Protein AF-G5N8W6-F1 (afdb_monomer)

Radius of gyration: 25.88 Å; Cα contacts (8 Å, |Δi|>4): 74; chains: 1; bounding box: 56×22×75 Å

Secondary structure (DSSP, 8-state):
-HHHHHHHHHHHHHHHHHHHHHHHHHHHIIIII-HHHHHHHHTHHHHHHHHHHHHHHHHHHHHHHHHHHHHHHHHHHHHHHHTHHHHHHTT-HHHHHHHHHHHHHHHHHHHHHHHHHHTTHHHHHHHHHHHHHHHHHHHHHHHHHTTSS--

Sequence (151 aa):
MDRVVFAAGEGVLTLVDSLVMGCAVLIVMSTQISWQLTLLALLPMPVMALMIKRYGDRLHDYFKLAQAAFSSLNDRTQESLTSIRMIKAFGLEDRQSSLFAADAEDTGKKNMRVARIDARFDPTIYIAIGMANLLAISGGSWMVVNGSLTL

Organism: NCBI:txid913075

pLDDT: mean 88.95, std 8.24, range [58.03, 96.94]

Structure (mmCIF, N/CA/C/O backbone):
data_AF-G5N8W6-F1
#
_entry.id   AF-G5N8W6-F1
#
loop_
_atom_site.group_PDB
_atom_site.id
_atom_site.type_symbol
_atom_site.label_atom_id
_atom_site.label_alt_id
_atom_site.label_comp_id
_atom_site.label_asym_id
_atom_site.label_entity_id
_atom_site.label_seq_id
_atom_site.pdbx_PDB_ins_code
_atom_site.Cartn_x
_atom_site.Cartn_y
_atom_site.Cartn_z
_atom_site.occupancy
_atom_site.B_iso_or_equiv
_atom_site.auth_seq_id
_atom_site.auth_comp_id
_atom_site.auth_asym_id
_atom_site.auth_atom_id
_atom_site.pdbx_PDB_model_num
ATOM 1 N N . MET A 1 1 ? 10.848 10.469 19.931 1.00 59.59 1 MET A N 1
ATOM 2 C CA . MET A 1 1 ? 11.803 11.178 19.057 1.00 59.59 1 MET A CA 1
ATOM 3 C C . MET A 1 1 ? 12.464 10.199 18.095 1.00 59.59 1 MET A C 1
ATOM 5 O O . MET A 1 1 ? 12.354 10.404 16.895 1.00 59.59 1 MET A O 1
ATOM 9 N N . ASP A 1 2 ? 12.973 9.065 18.577 1.00 71.31 2 ASP A N 1
ATOM 10 C CA . ASP A 1 2 ? 13.721 8.101 17.745 1.00 71.31 2 ASP A CA 1
ATOM 11 C C . ASP A 1 2 ? 12.923 7.469 16.591 1.00 71.31 2 ASP A C 1
ATOM 13 O O . ASP A 1 2 ? 13.440 7.353 15.487 1.00 71.31 2 ASP A O 1
ATOM 17 N N . ARG A 1 3 ? 11.636 7.132 16.780 1.00 72.31 3 ARG A N 1
ATOM 18 C CA . ARG A 1 3 ? 10.819 6.521 15.704 1.00 72.31 3 ARG A CA 1
ATOM 19 C C . ARG A 1 3 ? 10.474 7.482 14.562 1.00 72.31 3 ARG A C 1
ATOM 21 O O . ARG A 1 3 ? 10.307 7.037 13.434 1.00 72.31 3 ARG A O 1
ATOM 28 N N . VAL A 1 4 ? 10.370 8.781 14.852 1.00 76.44 4 VAL A N 1
ATOM 29 C CA . VAL A 1 4 ? 10.079 9.813 13.840 1.00 76.44 4 VAL A CA 1
ATOM 30 C C . VAL A 1 4 ? 11.335 10.108 13.027 1.00 76.44 4 VAL A C 1
ATOM 32 O O . VAL A 1 4 ? 11.262 10.186 11.808 1.00 76.44 4 VAL A O 1
ATOM 35 N N . VAL A 1 5 ? 12.492 10.203 13.692 1.00 80.00 5 VAL A N 1
ATOM 36 C CA . VAL A 1 5 ? 13.789 10.402 13.028 1.00 80.00 5 VAL A CA 1
ATOM 37 C C . VAL A 1 5 ? 14.166 9.183 12.189 1.00 80.00 5 VAL A C 1
ATOM 39 O O . VAL A 1 5 ? 14.611 9.352 11.061 1.00 80.00 5 VAL A O 1
ATOM 42 N N . PHE A 1 6 ? 13.934 7.968 12.694 1.00 81.69 6 PHE A N 1
ATOM 43 C CA . PHE A 1 6 ? 14.189 6.739 11.943 1.00 81.69 6 PHE A CA 1
ATOM 44 C C . PHE A 1 6 ? 13.304 6.642 10.694 1.00 81.69 6 PHE A C 1
ATOM 46 O O . PHE A 1 6 ? 13.828 6.482 9.599 1.00 81.69 6 PHE A O 1
ATOM 53 N N . ALA A 1 7 ? 11.986 6.838 10.829 1.00 81.25 7 ALA A N 1
ATOM 54 C CA . ALA A 1 7 ? 11.065 6.777 9.691 1.00 81.25 7 ALA A CA 1
ATOM 55 C C . ALA A 1 7 ? 11.314 7.892 8.658 1.00 81.25 7 ALA A C 1
ATOM 57 O O . ALA A 1 7 ? 11.275 7.645 7.455 1.00 81.25 7 ALA A O 1
ATOM 58 N N . ALA A 1 8 ? 11.598 9.120 9.107 1.00 85.31 8 ALA A N 1
ATOM 59 C CA . ALA A 1 8 ? 11.936 10.222 8.208 1.00 85.31 8 ALA A CA 1
ATOM 60 C C . ALA A 1 8 ? 13.301 10.012 7.533 1.00 85.31 8 ALA A C 1
ATOM 62 O O . ALA A 1 8 ? 13.443 10.288 6.345 1.00 85.31 8 ALA A O 1
ATOM 63 N N . GLY A 1 9 ? 14.290 9.498 8.269 1.00 87.25 9 GLY A N 1
ATOM 64 C CA . GLY A 1 9 ? 15.616 9.178 7.746 1.00 87.25 9 GLY A CA 1
ATOM 65 C C . GLY A 1 9 ? 15.568 8.076 6.693 1.00 87.25 9 GLY A C 1
ATOM 66 O O . GLY A 1 9 ? 16.100 8.256 5.603 1.00 87.25 9 GLY A O 1
ATOM 67 N N . GLU A 1 10 ? 14.865 6.978 6.974 1.00 87.00 10 GLU A N 1
ATOM 68 C CA . GLU A 1 10 ? 14.648 5.878 6.029 1.00 87.00 10 GLU A CA 1
ATOM 69 C C . GLU A 1 10 ? 13.883 6.350 4.782 1.00 87.00 10 GLU A C 1
ATOM 71 O O . GLU A 1 10 ? 14.270 6.041 3.656 1.00 87.00 10 GLU A O 1
ATOM 76 N N . GLY A 1 11 ? 12.856 7.188 4.952 1.00 86.56 11 GLY A N 1
ATOM 77 C CA . GLY A 1 11 ? 12.123 7.784 3.833 1.00 86.56 11 GLY A CA 1
ATOM 78 C C . GLY A 1 11 ? 12.999 8.664 2.935 1.00 86.56 11 GLY A C 1
ATOM 79 O O . GLY A 1 11 ? 12.935 8.568 1.713 1.00 86.56 11 GLY A O 1
ATOM 80 N N . VAL A 1 12 ? 13.856 9.508 3.514 1.00 91.06 12 VAL A N 1
ATOM 81 C CA . VAL A 1 12 ? 14.776 10.347 2.729 1.00 91.06 12 VAL A CA 1
ATOM 82 C C . VAL A 1 12 ? 15.836 9.496 2.033 1.00 91.06 12 VAL A C 1
ATOM 84 O O . VAL A 1 12 ? 16.089 9.709 0.850 1.00 91.06 12 VAL A O 1
ATOM 87 N N . LEU A 1 13 ? 16.425 8.522 2.730 1.00 90.00 13 LEU A N 1
ATOM 88 C CA . LEU A 1 13 ? 17.432 7.626 2.157 1.00 90.00 13 LEU A CA 1
ATOM 89 C C . LEU A 1 13 ? 16.867 6.830 0.984 1.00 90.00 13 LEU A C 1
ATOM 91 O O . LEU A 1 13 ? 17.456 6.836 -0.087 1.00 90.00 13 LEU A O 1
ATOM 95 N N . THR A 1 14 ? 15.689 6.227 1.143 1.00 90.12 14 THR A N 1
ATOM 96 C CA . THR A 1 14 ? 15.041 5.465 0.065 1.00 90.12 14 THR A CA 1
ATOM 97 C C . THR A 1 14 ? 14.716 6.333 -1.148 1.00 90.12 14 THR A C 1
ATOM 99 O O . THR A 1 14 ? 14.906 5.887 -2.280 1.00 90.12 14 THR A O 1
ATOM 102 N N . LEU A 1 15 ? 14.274 7.579 -0.947 1.00 89.69 15 LEU A N 1
ATOM 103 C CA . LEU A 1 15 ? 14.048 8.527 -2.041 1.00 89.69 15 LEU A CA 1
ATOM 104 C C . LEU A 1 15 ? 15.347 8.894 -2.761 1.00 89.69 15 LEU A C 1
ATOM 106 O O . LEU A 1 15 ? 15.383 8.891 -3.992 1.00 89.69 15 LEU A O 1
ATOM 110 N N . VAL A 1 16 ? 16.400 9.204 -2.003 1.00 93.31 16 VAL A N 1
ATOM 111 C CA . VAL A 1 16 ? 17.713 9.545 -2.559 1.00 93.31 16 VAL A CA 1
ATOM 112 C C . VAL A 1 16 ? 18.288 8.354 -3.318 1.00 93.31 16 VAL A C 1
ATOM 114 O O . VAL A 1 16 ? 18.641 8.516 -4.483 1.00 93.31 16 VAL A O 1
ATOM 117 N N . ASP A 1 17 ? 18.310 7.164 -2.723 1.00 91.75 17 ASP A N 1
ATOM 118 C CA . ASP A 1 17 ? 18.811 5.942 -3.356 1.00 91.75 17 ASP A CA 1
ATOM 119 C C . ASP A 1 17 ? 18.035 5.621 -4.632 1.00 91.75 17 ASP A C 1
ATOM 121 O O . ASP A 1 17 ? 18.636 5.383 -5.678 1.00 91.75 17 ASP A O 1
ATOM 125 N N . SER A 1 18 ? 16.702 5.691 -4.588 1.00 88.25 18 SER A N 1
ATOM 126 C CA . SER A 1 18 ? 15.860 5.435 -5.761 1.00 88.25 18 SER A CA 1
ATOM 127 C C . SER A 1 18 ? 16.144 6.422 -6.893 1.00 88.25 18 SER A C 1
ATOM 129 O O . SER A 1 18 ? 16.203 6.027 -8.059 1.00 88.25 18 SER A O 1
ATOM 131 N N . LEU A 1 19 ? 16.342 7.703 -6.569 1.00 91.62 19 LEU A N 1
ATOM 132 C CA . LEU A 1 19 ? 16.623 8.737 -7.561 1.00 91.62 19 LEU A CA 1
ATOM 133 C C . LEU A 1 19 ? 18.036 8.594 -8.134 1.00 91.62 19 LEU A C 1
ATOM 135 O O . LEU A 1 19 ? 18.213 8.628 -9.349 1.00 91.62 19 LEU A O 1
ATOM 139 N N . VAL A 1 20 ? 19.039 8.416 -7.273 1.00 93.12 20 VAL A N 1
ATOM 140 C CA . VAL A 1 20 ? 20.446 8.286 -7.670 1.00 93.12 20 VAL A CA 1
ATOM 141 C C . VAL A 1 20 ? 20.644 7.019 -8.492 1.00 93.12 20 VAL A C 1
ATOM 143 O O . VAL A 1 20 ? 21.171 7.091 -9.602 1.00 93.12 20 VAL A O 1
ATOM 146 N N . MET A 1 21 ? 20.179 5.871 -7.995 1.00 88.19 21 MET A N 1
ATOM 147 C CA . MET A 1 21 ? 20.309 4.590 -8.684 1.00 88.19 21 MET A CA 1
ATOM 148 C C . MET A 1 21 ? 19.488 4.572 -9.977 1.00 88.19 21 MET A C 1
ATOM 150 O O . MET A 1 21 ? 19.999 4.156 -11.015 1.00 88.19 21 MET A O 1
ATOM 154 N N . GLY A 1 22 ? 18.258 5.096 -9.954 1.00 87.06 22 GLY A N 1
ATOM 155 C CA . GLY A 1 22 ? 17.412 5.210 -11.143 1.00 87.06 22 GLY A CA 1
ATOM 156 C C . GLY A 1 22 ? 18.049 6.067 -12.240 1.00 87.06 22 GLY A C 1
ATOM 157 O O . GLY A 1 22 ? 18.158 5.626 -13.385 1.00 87.06 22 GLY A O 1
ATOM 158 N N . CYS A 1 23 ? 18.536 7.262 -11.897 1.00 88.69 23 CYS A N 1
ATOM 159 C CA . CYS A 1 23 ? 19.230 8.140 -12.841 1.00 88.69 23 CYS A CA 1
ATOM 160 C C . CYS A 1 23 ? 20.528 7.512 -13.362 1.00 88.69 23 CYS A C 1
ATOM 162 O O . CYS A 1 23 ? 20.780 7.556 -14.565 1.00 88.69 23 CYS A O 1
ATOM 164 N N . ALA A 1 24 ? 21.336 6.900 -12.491 1.00 88.00 24 ALA A N 1
ATOM 165 C CA . ALA A 1 24 ? 22.578 6.249 -12.894 1.00 88.00 24 ALA A CA 1
ATOM 166 C C . ALA A 1 24 ? 22.324 5.115 -13.899 1.00 88.00 24 ALA A C 1
ATOM 168 O O . ALA A 1 24 ? 22.979 5.063 -14.939 1.00 88.00 24 ALA A O 1
ATOM 169 N N . VAL A 1 25 ? 21.332 4.255 -13.638 1.00 86.12 25 VAL A N 1
ATOM 170 C CA . VAL A 1 25 ? 20.948 3.166 -14.549 1.00 86.12 25 VAL A CA 1
ATOM 171 C C . VAL A 1 25 ? 20.496 3.720 -15.899 1.00 86.12 25 VAL A C 1
ATOM 173 O O . VAL A 1 25 ? 20.973 3.255 -16.931 1.00 86.12 25 VAL A O 1
ATOM 176 N N . LEU A 1 26 ? 19.638 4.744 -15.917 1.00 85.38 26 LEU A N 1
ATOM 177 C CA . LEU A 1 26 ? 19.178 5.358 -17.167 1.00 85.38 26 LEU A CA 1
ATOM 178 C C . LEU A 1 26 ? 20.330 5.963 -17.978 1.00 85.38 26 LEU A C 1
ATOM 180 O O . LEU A 1 26 ? 20.388 5.766 -19.192 1.00 85.38 26 LEU A O 1
ATOM 184 N N . ILE A 1 27 ? 21.265 6.656 -17.321 1.00 85.75 27 ILE A N 1
ATOM 185 C CA . ILE A 1 27 ? 22.436 7.246 -17.981 1.00 85.75 27 ILE A CA 1
ATOM 186 C C . ILE A 1 27 ? 23.323 6.145 -18.567 1.00 85.75 27 ILE A C 1
ATOM 188 O O . ILE A 1 27 ? 23.686 6.215 -19.741 1.00 85.75 27 ILE A O 1
ATOM 192 N N . VAL A 1 28 ? 23.646 5.110 -17.790 1.00 84.69 28 VAL A N 1
ATOM 193 C CA . VAL A 1 28 ? 24.506 4.008 -18.246 1.00 84.69 28 VAL A CA 1
ATOM 194 C C . VAL A 1 28 ? 23.852 3.253 -19.402 1.00 84.69 28 VAL A C 1
ATOM 196 O O . VAL A 1 28 ? 24.494 3.053 -20.430 1.00 84.69 28 VAL A O 1
ATOM 199 N N . MET A 1 29 ? 22.567 2.899 -19.299 1.00 80.00 29 MET A N 1
ATOM 200 C CA . MET A 1 29 ? 21.882 2.172 -20.374 1.00 80.00 29 MET A CA 1
ATOM 201 C C . MET A 1 29 ? 21.763 3.008 -21.653 1.00 80.00 29 MET A C 1
ATOM 203 O O . MET A 1 29 ? 21.995 2.488 -22.745 1.00 80.00 29 MET A O 1
ATOM 207 N N . SER A 1 30 ? 21.461 4.304 -21.529 1.00 79.12 30 SER A N 1
ATOM 208 C CA . SER A 1 30 ? 21.305 5.179 -22.692 1.00 79.12 30 SER A CA 1
ATOM 209 C C . SER A 1 30 ? 22.632 5.529 -23.369 1.00 79.12 30 SER A C 1
ATOM 211 O O . SER A 1 30 ? 22.624 5.795 -24.570 1.00 79.12 30 SER A O 1
ATOM 213 N N . THR A 1 31 ? 23.745 5.578 -22.629 1.00 75.81 31 THR A N 1
ATOM 214 C CA . THR A 1 31 ? 25.059 5.970 -23.174 1.00 75.81 31 THR A CA 1
ATOM 215 C C . THR A 1 31 ? 25.925 4.784 -23.594 1.00 75.81 31 THR A C 1
ATOM 217 O O . THR A 1 31 ? 26.662 4.913 -24.566 1.00 75.81 31 THR A O 1
ATOM 220 N N . GLN A 1 32 ? 25.843 3.643 -22.899 1.00 71.06 32 GLN A N 1
ATOM 221 C CA . GLN A 1 32 ? 26.737 2.496 -23.121 1.00 71.06 32 GLN A CA 1
ATOM 222 C C . GLN A 1 32 ? 26.095 1.325 -23.878 1.00 71.06 32 GLN A C 1
ATOM 224 O O . GLN A 1 32 ? 26.829 0.532 -24.457 1.00 71.06 32 GLN A O 1
ATOM 229 N N . ILE A 1 33 ? 24.761 1.188 -23.878 1.00 71.81 33 ILE A N 1
ATOM 230 C CA . ILE A 1 33 ? 24.071 0.039 -24.497 1.00 71.81 33 ILE A CA 1
ATOM 231 C C . ILE A 1 33 ? 23.372 0.482 -25.783 1.00 71.81 33 ILE A C 1
ATOM 233 O O . ILE A 1 33 ? 23.915 0.350 -26.873 1.00 71.81 33 ILE A O 1
ATOM 237 N N . SER A 1 34 ? 22.157 1.010 -25.672 1.00 75.00 34 SER A N 1
ATOM 238 C CA . SER A 1 34 ? 21.479 1.722 -26.750 1.00 75.00 34 SER A CA 1
ATOM 239 C C . SER A 1 34 ? 20.237 2.401 -26.202 1.00 75.00 34 SER A C 1
ATOM 241 O O . SER A 1 34 ? 19.479 1.832 -25.409 1.00 75.00 34 SER A O 1
ATOM 243 N N . TRP 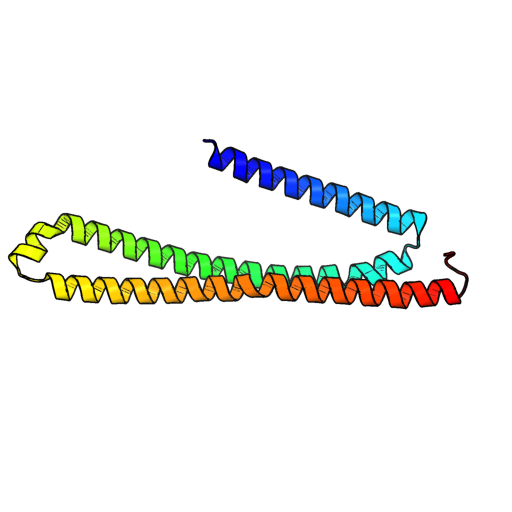A 1 35 ? 19.988 3.613 -26.683 1.00 77.94 35 TRP A N 1
ATOM 244 C CA . TRP A 1 35 ? 18.802 4.373 -26.315 1.00 77.94 35 TRP A CA 1
ATOM 245 C C . TRP A 1 35 ? 17.499 3.658 -26.726 1.00 77.94 35 TRP A C 1
ATOM 247 O O . TRP A 1 35 ? 16.492 3.799 -26.034 1.00 77.94 35 TRP A O 1
ATOM 257 N N . GLN A 1 36 ? 17.509 2.849 -27.800 1.00 78.69 36 GLN A N 1
ATOM 258 C CA . GLN A 1 36 ? 16.332 2.096 -28.258 1.00 78.69 36 GLN A CA 1
ATOM 259 C C . GLN A 1 36 ? 15.919 1.004 -27.263 1.00 78.69 36 GLN A C 1
ATOM 261 O O . GLN A 1 36 ? 14.733 0.867 -26.956 1.00 78.69 36 GLN A O 1
ATOM 266 N N . LEU A 1 37 ? 16.885 0.252 -26.724 1.00 76.56 37 LEU A N 1
ATOM 267 C CA . LEU A 1 37 ? 16.617 -0.781 -25.721 1.00 76.56 37 LEU A CA 1
ATOM 268 C C . LEU A 1 37 ? 16.146 -0.195 -24.400 1.00 76.56 37 LEU A C 1
ATOM 270 O O . LEU A 1 37 ? 15.222 -0.732 -23.792 1.00 76.56 37 LEU A O 1
ATOM 274 N N . THR A 1 38 ? 16.746 0.919 -23.972 1.00 83.50 38 THR A N 1
ATOM 275 C CA . THR A 1 38 ? 16.317 1.614 -22.754 1.00 83.50 38 THR A CA 1
ATOM 276 C C . THR A 1 38 ? 14.855 2.042 -22.858 1.00 83.50 38 THR A C 1
ATOM 278 O O . THR A 1 38 ? 14.087 1.820 -21.928 1.00 83.50 38 THR A O 1
ATOM 281 N N . LEU A 1 39 ? 14.436 2.586 -24.004 1.00 81.69 39 LEU A N 1
ATOM 282 C CA . LEU A 1 39 ? 13.056 3.024 -24.234 1.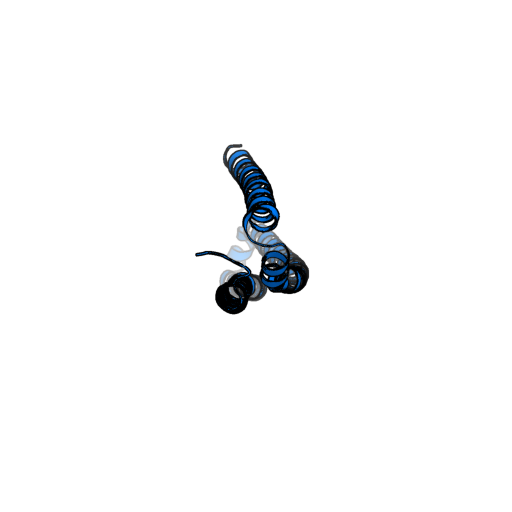00 81.69 39 LEU A CA 1
ATOM 283 C C . LEU A 1 39 ? 12.065 1.852 -24.238 1.00 81.69 39 LEU A C 1
ATOM 285 O O . LEU A 1 39 ? 10.981 1.955 -23.663 1.00 81.69 39 LEU A O 1
ATOM 289 N N . LEU A 1 40 ? 12.457 0.722 -24.834 1.00 82.94 40 LEU A N 1
ATOM 290 C CA . LEU A 1 40 ? 11.654 -0.500 -24.843 1.00 82.94 40 LEU A CA 1
ATOM 291 C C . LEU A 1 40 ? 11.492 -1.085 -23.430 1.00 82.94 40 LEU A C 1
ATOM 293 O O . LEU A 1 40 ? 10.383 -1.437 -23.031 1.00 82.94 40 LEU A O 1
ATOM 297 N N . ALA A 1 41 ? 12.580 -1.145 -22.659 1.00 81.25 41 ALA A N 1
ATOM 298 C CA . ALA A 1 41 ? 12.580 -1.648 -21.286 1.00 81.25 41 ALA A CA 1
ATOM 299 C C . ALA A 1 41 ? 11.861 -0.707 -20.305 1.00 81.25 41 ALA A C 1
ATOM 301 O O . ALA A 1 41 ? 11.339 -1.161 -19.288 1.00 81.25 41 ALA A O 1
ATOM 302 N N . LEU A 1 4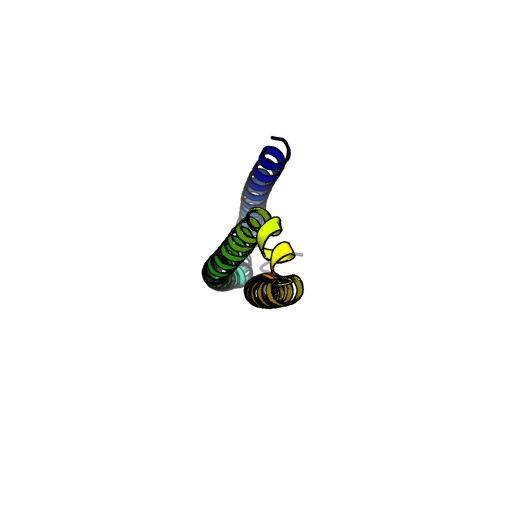2 ? 11.797 0.594 -20.609 1.00 85.69 42 LEU A N 1
ATOM 303 C CA . LEU A 1 42 ? 11.097 1.580 -19.789 1.00 85.69 42 LEU A CA 1
ATOM 304 C C . LEU A 1 42 ? 9.576 1.517 -19.968 1.00 85.69 42 LEU A C 1
ATOM 306 O O . LEU A 1 42 ? 8.856 1.941 -19.074 1.00 85.69 42 LEU A O 1
ATOM 310 N N . LEU A 1 43 ? 9.067 0.977 -21.079 1.00 88.75 43 LEU A N 1
ATOM 311 C CA . LEU A 1 43 ? 7.640 0.985 -21.439 1.00 88.75 43 LEU A CA 1
ATOM 312 C C . LEU A 1 43 ? 6.694 0.389 -20.366 1.00 88.75 43 LEU A C 1
ATOM 314 O O . LEU A 1 43 ? 5.616 0.951 -20.155 1.00 88.75 43 LEU A O 1
ATOM 318 N N . PRO A 1 44 ? 7.058 -0.671 -19.619 1.00 88.81 44 PRO A N 1
ATOM 319 C CA . PRO A 1 44 ? 6.231 -1.180 -18.520 1.00 88.81 44 PRO A CA 1
ATOM 320 C C . PRO A 1 44 ? 6.156 -0.254 -17.294 1.00 88.81 44 PRO A C 1
ATOM 322 O O . PRO A 1 44 ? 5.163 -0.296 -16.565 1.00 88.81 44 PRO A O 1
ATOM 325 N N . MET A 1 45 ? 7.150 0.617 -17.066 1.00 88.88 45 MET A N 1
ATOM 326 C CA . MET A 1 45 ? 7.151 1.548 -15.927 1.00 88.88 45 MET A CA 1
ATOM 327 C C . MET A 1 45 ? 5.992 2.562 -15.929 1.00 88.88 45 MET A C 1
ATOM 329 O O . MET A 1 45 ? 5.330 2.674 -14.898 1.00 88.88 45 MET A O 1
ATOM 333 N N . PRO A 1 46 ? 5.683 3.306 -17.012 1.00 90.31 46 PRO A N 1
ATOM 334 C CA . PRO A 1 46 ? 4.557 4.237 -17.017 1.00 90.31 46 PRO A CA 1
ATOM 335 C C . PRO A 1 46 ? 3.215 3.519 -16.838 1.00 90.31 46 PRO A C 1
ATOM 337 O O . PRO A 1 46 ? 2.327 4.043 -16.166 1.00 90.31 46 PRO A O 1
ATOM 340 N N . VAL A 1 47 ? 3.069 2.298 -17.366 1.00 91.69 47 VAL A N 1
ATOM 341 C CA . VAL A 1 47 ? 1.870 1.472 -17.143 1.00 91.69 47 VAL A CA 1
ATOM 342 C C . VAL A 1 47 ? 1.725 1.129 -15.660 1.00 91.69 47 VAL A C 1
ATOM 344 O O . VAL A 1 47 ? 0.653 1.316 -15.080 1.00 91.69 47 VAL A O 1
ATOM 347 N N . MET A 1 48 ? 2.815 0.693 -15.027 1.00 93.25 48 MET A N 1
ATOM 348 C CA . MET A 1 48 ? 2.866 0.427 -13.592 1.00 93.25 48 MET A CA 1
ATOM 349 C C . MET A 1 48 ? 2.547 1.685 -12.773 1.00 93.25 48 MET A C 1
ATOM 351 O O . MET A 1 48 ? 1.702 1.626 -11.883 1.00 93.25 48 MET A O 1
ATOM 355 N N . ALA A 1 49 ? 3.143 2.833 -13.104 1.00 92.12 49 ALA A N 1
ATOM 356 C CA . ALA A 1 49 ? 2.911 4.100 -12.410 1.00 92.12 49 ALA A CA 1
ATOM 357 C C . ALA A 1 49 ? 1.433 4.525 -12.453 1.00 92.12 49 ALA A C 1
ATOM 359 O O . ALA A 1 49 ? 0.879 4.964 -11.444 1.00 92.12 49 ALA A O 1
ATOM 360 N N . LEU A 1 50 ? 0.757 4.340 -13.593 1.00 94.31 50 LEU A N 1
ATOM 361 C CA . LEU A 1 50 ? -0.678 4.612 -13.724 1.00 94.31 50 LEU A CA 1
ATOM 362 C C . LEU A 1 50 ? -1.537 3.683 -12.853 1.00 94.31 50 LEU A C 1
ATOM 364 O O . LEU A 1 50 ? -2.532 4.133 -12.276 1.00 94.31 50 LEU A O 1
ATOM 368 N N . MET A 1 51 ? -1.173 2.402 -12.752 1.00 93.31 51 MET A N 1
ATOM 369 C CA . MET A 1 51 ? -1.876 1.439 -11.896 1.00 93.31 51 MET A CA 1
ATOM 370 C C . MET A 1 51 ? -1.662 1.744 -10.414 1.00 93.31 51 MET A C 1
ATOM 372 O O . MET A 1 51 ? -2.634 1.838 -9.666 1.00 93.31 51 MET A O 1
ATOM 376 N N . ILE A 1 52 ? -0.412 1.991 -10.017 1.00 93.00 52 ILE A N 1
ATOM 377 C CA . ILE A 1 52 ? -0.025 2.384 -8.658 1.00 93.00 52 ILE A CA 1
ATOM 378 C C . ILE A 1 52 ? -0.768 3.648 -8.238 1.00 93.00 52 ILE A C 1
ATOM 380 O O . ILE A 1 52 ? -1.356 3.666 -7.162 1.00 93.00 52 ILE A O 1
ATOM 384 N N . LYS A 1 53 ? -0.828 4.675 -9.096 1.00 94.12 53 LYS A N 1
ATOM 385 C CA . LYS A 1 53 ? -1.579 5.902 -8.802 1.00 94.12 53 LYS A CA 1
ATOM 386 C C . LYS A 1 53 ? -3.050 5.600 -8.502 1.00 94.12 53 LYS A C 1
ATOM 388 O O . LYS A 1 53 ? -3.578 6.042 -7.488 1.00 94.12 53 LYS A O 1
ATOM 393 N N . ARG A 1 54 ? -3.704 4.791 -9.345 1.00 93.69 54 ARG A N 1
ATOM 394 C CA . ARG A 1 54 ? -5.109 4.402 -9.137 1.00 93.69 54 ARG A CA 1
ATOM 395 C C . ARG A 1 54 ? -5.328 3.612 -7.851 1.00 93.69 54 ARG A C 1
ATOM 397 O O . ARG A 1 54 ? -6.375 3.758 -7.221 1.00 93.69 54 ARG A O 1
ATOM 404 N N . TYR A 1 55 ? -4.395 2.739 -7.487 1.00 93.56 55 TYR A N 1
ATOM 405 C CA . TYR A 1 55 ? -4.473 2.007 -6.227 1.00 93.56 55 TYR A CA 1
ATOM 406 C C . TYR A 1 55 ? -4.217 2.918 -5.035 1.00 93.56 55 TYR A C 1
ATOM 408 O O . TYR A 1 55 ? -4.951 2.806 -4.062 1.00 93.56 55 TYR A O 1
ATOM 416 N N . GLY A 1 56 ? -3.268 3.848 -5.139 1.00 94.75 56 GLY A N 1
ATOM 417 C CA . GLY A 1 56 ? -2.960 4.843 -4.116 1.00 94.75 56 GLY A CA 1
ATOM 418 C C . GLY A 1 56 ? -4.158 5.729 -3.786 1.00 94.75 56 GLY A C 1
ATOM 419 O O . GLY A 1 56 ? -4.512 5.849 -2.617 1.00 94.75 56 GLY A O 1
ATOM 420 N N . ASP A 1 57 ? -4.848 6.253 -4.804 1.00 95.06 57 ASP A N 1
ATOM 421 C CA . ASP A 1 57 ? -6.056 7.068 -4.606 1.00 95.06 57 ASP A CA 1
ATOM 422 C C . ASP A 1 57 ? -7.142 6.274 -3.851 1.00 95.06 57 ASP A C 1
ATOM 424 O O . ASP A 1 57 ? -7.696 6.735 -2.853 1.00 95.06 57 ASP A O 1
ATOM 428 N N . ARG A 1 58 ? -7.391 5.019 -4.258 1.00 93.62 58 ARG A N 1
ATOM 429 C CA . ARG A 1 58 ? -8.351 4.135 -3.570 1.00 93.62 58 ARG A CA 1
ATOM 430 C C . ARG A 1 58 ? -7.905 3.770 -2.158 1.00 93.62 58 ARG A C 1
ATOM 432 O O . ARG A 1 58 ? -8.740 3.680 -1.261 1.00 93.62 58 ARG A O 1
ATOM 439 N N . LEU A 1 59 ? -6.615 3.501 -1.972 1.00 96.06 59 LEU A N 1
ATOM 440 C CA . LEU A 1 59 ? -6.035 3.141 -0.684 1.00 96.06 59 LEU A CA 1
ATOM 441 C C . LEU A 1 59 ? -6.235 4.284 0.307 1.00 96.06 59 LEU A C 1
ATOM 443 O O . LEU A 1 59 ? -6.697 4.036 1.415 1.00 96.06 59 LEU A O 1
ATOM 447 N N . HIS A 1 60 ? -5.979 5.522 -0.120 1.00 95.44 60 HIS A N 1
ATOM 448 C CA . HIS A 1 60 ? -6.191 6.726 0.682 1.00 95.44 60 HIS A CA 1
ATOM 449 C C . HIS A 1 60 ? -7.643 6.871 1.140 1.00 95.44 60 HIS A C 1
ATOM 451 O O . HIS A 1 60 ? -7.905 7.110 2.320 1.00 95.44 60 HIS A O 1
ATOM 457 N N . ASP A 1 61 ? -8.601 6.666 0.235 1.00 95.38 61 ASP A N 1
ATOM 458 C CA . ASP A 1 61 ? -10.024 6.755 0.567 1.00 95.38 61 ASP A CA 1
ATOM 459 C C . ASP A 1 61 ? -10.456 5.665 1.560 1.00 95.38 61 ASP A C 1
ATOM 461 O O . ASP A 1 61 ? -11.114 5.954 2.564 1.00 95.38 61 ASP A O 1
ATOM 465 N N . TYR A 1 62 ? -10.050 4.410 1.338 1.00 94.31 62 TYR A N 1
ATOM 466 C CA . TYR A 1 62 ? -10.356 3.327 2.277 1.00 94.31 62 TYR A CA 1
ATOM 467 C C . TYR A 1 62 ? -9.652 3.502 3.620 1.00 94.31 62 TYR A C 1
ATOM 469 O O . TYR A 1 62 ? -10.241 3.181 4.654 1.00 94.31 62 TYR A O 1
ATOM 477 N N . PHE A 1 63 ? -8.432 4.035 3.620 1.00 96.06 63 PHE A N 1
ATOM 478 C CA . PHE A 1 63 ? -7.684 4.313 4.836 1.00 96.06 63 PHE A CA 1
ATOM 479 C C . PHE A 1 63 ? -8.398 5.363 5.688 1.00 96.06 63 PHE A C 1
ATOM 481 O O . PHE A 1 63 ? -8.589 5.146 6.881 1.00 96.06 63 PHE A O 1
ATOM 488 N N . LYS A 1 64 ? -8.908 6.444 5.083 1.00 96.31 64 LYS A N 1
ATOM 489 C CA . LYS A 1 64 ? -9.733 7.434 5.797 1.00 96.31 64 LYS A CA 1
ATOM 490 C C . LYS A 1 64 ? -10.973 6.808 6.432 1.00 96.31 64 LYS A C 1
ATOM 492 O O . LYS A 1 64 ? -11.281 7.102 7.585 1.00 96.31 64 LYS A O 1
ATOM 497 N N . LEU A 1 65 ? -11.678 5.938 5.705 1.00 95.06 65 LEU A N 1
ATOM 498 C CA . LEU A 1 65 ? -12.868 5.255 6.226 1.00 95.06 65 LEU A CA 1
ATOM 499 C C . LEU A 1 65 ? -12.534 4.322 7.394 1.00 95.06 65 LEU A C 1
ATOM 501 O O . LEU A 1 65 ? -13.284 4.259 8.369 1.00 95.06 65 LEU A O 1
ATOM 505 N N . ALA A 1 66 ? -11.422 3.597 7.296 1.00 95.81 66 ALA A N 1
ATOM 506 C CA . ALA A 1 66 ? -10.963 2.708 8.349 1.00 95.81 66 ALA A CA 1
ATOM 507 C C . ALA A 1 66 ? -10.497 3.488 9.590 1.00 95.81 66 ALA A C 1
ATOM 509 O O . ALA A 1 66 ? -10.898 3.156 10.703 1.00 95.81 66 ALA A O 1
ATOM 510 N N . GLN A 1 67 ? -9.760 4.583 9.394 1.00 96.94 67 GLN A N 1
ATOM 511 C CA . GLN A 1 67 ? -9.321 5.478 10.463 1.00 96.94 67 GLN A CA 1
ATOM 512 C C . GLN A 1 67 ? -10.506 6.132 11.186 1.00 96.94 67 GLN A C 1
ATOM 514 O O . GLN A 1 67 ? -10.510 6.213 12.412 1.00 96.94 67 GLN A O 1
ATOM 519 N N . ALA A 1 68 ? -11.539 6.561 10.452 1.00 95.94 68 ALA A N 1
ATOM 520 C CA . ALA A 1 68 ? -12.752 7.123 11.045 1.00 95.94 68 ALA A CA 1
ATOM 521 C C . ALA A 1 68 ? -13.520 6.087 11.885 1.00 95.94 68 ALA A C 1
ATOM 523 O O . ALA A 1 68 ? -13.974 6.398 12.986 1.00 95.94 68 ALA A O 1
ATOM 524 N N . ALA A 1 69 ? -13.631 4.845 11.400 1.00 94.44 69 ALA A N 1
ATOM 525 C CA . ALA A 1 69 ? -14.248 3.754 12.157 1.00 94.44 69 ALA A CA 1
ATOM 526 C C . ALA A 1 69 ? -13.459 3.426 13.430 1.00 94.44 69 ALA A C 1
ATOM 528 O O . ALA A 1 69 ? -14.044 3.301 14.503 1.00 94.44 69 ALA A O 1
ATOM 529 N N . PHE A 1 70 ? -12.129 3.383 13.326 1.00 95.56 70 PHE A N 1
ATOM 530 C CA . PHE A 1 70 ? -11.247 3.169 14.466 1.00 95.56 70 PHE A CA 1
ATOM 531 C C . PHE A 1 70 ? -11.362 4.292 15.508 1.00 95.56 70 PHE A C 1
ATOM 533 O O . PHE A 1 70 ? -11.441 4.011 16.702 1.00 95.56 70 PHE A O 1
ATOM 540 N N . SER A 1 71 ? -11.445 5.554 15.069 1.00 96.31 71 SER A N 1
ATOM 541 C CA . SER A 1 71 ? -11.682 6.691 15.968 1.00 96.31 71 SER A CA 1
ATOM 542 C C . SER A 1 71 ? -13.010 6.544 16.708 1.00 96.31 71 SER A C 1
ATOM 544 O O . SER A 1 71 ? -13.042 6.653 17.928 1.00 96.31 71 SER A O 1
ATOM 546 N N . SER A 1 72 ? -14.091 6.214 15.992 1.00 94.81 72 SER A N 1
ATOM 547 C CA . SER A 1 72 ? -15.410 6.036 16.608 1.00 94.81 72 SER A CA 1
ATOM 548 C C . SER A 1 72 ? -15.437 4.882 17.616 1.00 94.81 72 SER A C 1
ATOM 550 O O . SER A 1 72 ? -16.027 5.029 18.686 1.00 94.81 72 SER A O 1
ATOM 552 N N . LEU A 1 73 ? -14.776 3.760 17.309 1.00 94.50 73 LEU A N 1
ATOM 553 C CA . LEU A 1 73 ? -14.621 2.641 18.240 1.00 94.50 73 LEU A CA 1
ATOM 554 C C . LEU A 1 73 ? -13.889 3.082 19.516 1.00 94.50 73 LEU A C 1
ATOM 556 O O . LEU A 1 73 ? -14.302 2.736 20.624 1.00 94.50 73 LEU A O 1
ATOM 560 N N . ASN A 1 74 ? -12.822 3.870 19.371 1.00 94.88 74 ASN A N 1
ATOM 561 C CA . ASN A 1 74 ? -12.043 4.379 20.494 1.00 94.88 74 ASN A CA 1
ATOM 562 C C . ASN A 1 74 ? -12.837 5.376 21.356 1.00 94.88 74 ASN A C 1
ATOM 564 O O . ASN A 1 74 ? -12.781 5.302 22.583 1.00 94.88 74 ASN A O 1
ATOM 568 N N . ASP A 1 75 ? -13.614 6.269 20.742 1.00 94.94 75 ASP A N 1
ATOM 569 C CA . ASP A 1 75 ? -14.472 7.223 21.457 1.00 94.94 75 ASP A CA 1
ATOM 570 C C . ASP A 1 75 ? -15.544 6.493 22.281 1.00 94.94 75 ASP A C 1
ATOM 572 O O . ASP A 1 75 ? -15.684 6.737 23.480 1.00 94.94 75 ASP A O 1
ATOM 576 N N . ARG A 1 76 ? -16.227 5.507 21.680 1.00 91.81 76 ARG A N 1
ATOM 577 C CA . ARG A 1 76 ? -17.215 4.665 22.382 1.00 91.81 76 ARG A CA 1
ATOM 578 C C . ARG A 1 76 ? -16.594 3.855 23.513 1.00 91.81 76 ARG A C 1
ATOM 580 O O . ARG A 1 76 ? -17.198 3.688 24.574 1.00 91.81 76 ARG A O 1
ATOM 587 N N . THR A 1 77 ? -15.382 3.347 23.304 1.00 94.00 77 THR A N 1
ATOM 588 C CA . THR A 1 77 ? -14.644 2.612 24.337 1.00 94.00 77 THR A CA 1
ATOM 589 C C . THR A 1 77 ? -14.327 3.522 25.521 1.00 94.00 77 THR A C 1
ATOM 591 O O . THR A 1 77 ? -14.573 3.140 26.664 1.00 94.00 77 THR A O 1
ATOM 594 N N . GLN A 1 78 ? -13.852 4.744 25.267 1.00 95.25 78 GLN A N 1
ATOM 595 C CA . GLN A 1 78 ? -13.593 5.730 26.317 1.00 95.25 78 GLN A CA 1
ATOM 596 C C . GLN A 1 78 ? -14.868 6.086 27.090 1.00 95.25 78 GLN A C 1
ATOM 598 O O . GLN A 1 78 ? -14.860 6.030 28.318 1.00 95.25 78 GLN A O 1
ATOM 603 N N . GLU A 1 79 ? -15.977 6.355 26.396 1.00 92.06 79 GLU A N 1
ATOM 604 C CA . GLU A 1 79 ? -17.272 6.651 27.024 1.00 92.06 79 GLU A CA 1
ATOM 605 C C . GLU A 1 79 ? -17.754 5.497 27.920 1.00 92.06 79 GLU A C 1
ATOM 607 O O . GLU A 1 79 ? -18.183 5.708 29.059 1.00 92.06 79 GLU A O 1
ATOM 612 N N . SER A 1 80 ? -17.613 4.259 27.439 1.00 92.00 80 SER A N 1
ATOM 613 C CA . SER A 1 80 ? -17.963 3.050 28.194 1.00 92.00 80 SER A CA 1
ATOM 614 C C . SER A 1 80 ? -17.129 2.911 29.467 1.00 92.00 80 SER A C 1
ATOM 616 O O . SER A 1 80 ? -17.657 2.571 30.525 1.00 92.00 80 SER A O 1
ATOM 618 N N . LEU A 1 81 ? -15.825 3.194 29.387 1.00 92.75 81 LEU A N 1
ATOM 619 C CA . LEU A 1 81 ? -14.919 3.139 30.534 1.00 92.75 81 LEU A CA 1
ATOM 620 C C . LEU A 1 81 ? -15.218 4.243 31.551 1.00 92.75 81 LEU A C 1
ATOM 622 O O . LEU A 1 81 ? -15.210 3.981 32.755 1.00 92.75 81 LEU A O 1
ATOM 626 N N . THR A 1 82 ? -15.543 5.455 31.100 1.00 94.31 82 THR A N 1
ATOM 627 C CA . THR A 1 82 ? -15.986 6.539 31.987 1.00 94.31 82 THR A CA 1
ATOM 628 C C . THR A 1 82 ? -17.293 6.173 32.701 1.00 94.31 82 THR A C 1
ATOM 630 O O . THR A 1 82 ? -17.438 6.427 33.900 1.00 94.31 82 THR A O 1
ATOM 633 N N . SER A 1 83 ? -18.207 5.500 32.000 1.00 93.44 83 SER A N 1
ATOM 634 C CA . SER A 1 83 ? -19.521 5.078 32.506 1.00 93.44 83 SER A CA 1
ATOM 635 C C . SER A 1 83 ? -19.531 3.681 33.149 1.00 93.44 83 SER A C 1
ATOM 637 O O . SER A 1 83 ? -20.597 3.161 33.485 1.00 93.44 83 SER A O 1
ATOM 639 N N . ILE A 1 84 ? -18.368 3.065 33.393 1.00 94.44 84 ILE A N 1
ATOM 640 C CA . ILE A 1 84 ? -18.274 1.651 33.801 1.00 94.44 84 ILE A CA 1
ATOM 641 C C . ILE A 1 84 ? -19.010 1.333 35.109 1.00 94.44 84 ILE A C 1
ATOM 643 O O . ILE A 1 84 ? -19.589 0.258 35.252 1.00 94.44 84 ILE A O 1
ATOM 647 N N . ARG A 1 85 ? -19.033 2.271 36.068 1.00 95.69 85 ARG A N 1
ATOM 648 C CA . ARG A 1 85 ? -19.766 2.097 37.335 1.00 95.69 85 ARG A CA 1
ATOM 649 C C . ARG A 1 85 ? -21.274 1.994 37.111 1.00 95.69 85 ARG A C 1
ATOM 651 O O . ARG A 1 85 ? -21.919 1.195 37.776 1.00 95.69 85 ARG A O 1
ATOM 658 N N . MET A 1 86 ? -21.814 2.771 36.172 1.00 95.00 86 MET A N 1
ATOM 659 C CA . MET A 1 86 ? -23.228 2.725 35.804 1.00 95.00 86 MET A CA 1
ATOM 660 C C . MET A 1 86 ? -23.551 1.406 35.098 1.00 95.00 86 MET A C 1
ATOM 662 O O . MET A 1 86 ? -24.489 0.725 35.490 1.00 95.00 86 MET A O 1
ATOM 666 N N . ILE A 1 87 ? -22.734 1.010 34.117 1.00 94.25 87 ILE A N 1
ATOM 667 C CA . ILE A 1 87 ? -22.920 -0.241 33.364 1.00 94.25 87 ILE A CA 1
ATOM 668 C C . ILE A 1 87 ? -23.002 -1.438 34.319 1.00 94.25 87 ILE A C 1
ATOM 670 O O . ILE A 1 87 ? -23.934 -2.232 34.217 1.00 94.25 87 ILE A O 1
ATOM 674 N N . LYS A 1 88 ? -22.091 -1.505 35.299 1.00 94.25 88 LYS A N 1
ATOM 675 C CA . LYS A 1 88 ? -22.086 -2.544 36.340 1.00 94.25 88 LYS A CA 1
ATOM 676 C C . LYS A 1 88 ? -23.275 -2.452 37.295 1.00 94.25 88 LYS A C 1
ATOM 678 O O . LYS A 1 88 ? -23.844 -3.469 37.666 1.00 94.25 88 LYS A O 1
ATOM 683 N N . ALA A 1 89 ? -23.672 -1.242 37.694 1.00 95.94 89 ALA A N 1
ATOM 684 C CA . ALA A 1 89 ? -24.810 -1.046 38.594 1.00 95.94 89 ALA A CA 1
ATOM 685 C C . ALA A 1 89 ? -26.143 -1.519 37.986 1.00 95.94 89 ALA A C 1
ATOM 687 O O . ALA A 1 89 ? -27.034 -1.929 38.725 1.00 95.94 89 ALA A O 1
ATOM 688 N N . PHE A 1 90 ? -26.270 -1.484 36.656 1.00 94.88 90 PHE A N 1
ATOM 689 C CA . PHE A 1 90 ? -27.452 -1.950 35.928 1.00 94.88 90 PHE A CA 1
ATOM 690 C C . PHE A 1 90 ? -27.300 -3.353 35.311 1.00 94.88 90 PHE A C 1
ATOM 692 O O . PHE A 1 90 ? -28.236 -3.814 34.660 1.00 94.88 90 PHE A O 1
ATOM 699 N N . GLY A 1 91 ? -26.161 -4.035 35.495 1.00 94.31 91 GLY A N 1
ATOM 700 C CA . GLY A 1 91 ? -25.924 -5.375 34.937 1.00 94.31 91 GLY A CA 1
ATOM 701 C C . GLY A 1 91 ? -25.910 -5.416 33.401 1.00 94.31 91 GLY A C 1
ATOM 702 O O . GLY A 1 91 ? -26.436 -6.351 32.799 1.00 94.31 91 GLY A O 1
ATOM 703 N N . LEU A 1 92 ? -25.410 -4.359 32.750 1.00 94.62 92 LEU A N 1
ATOM 704 C CA . LEU A 1 92 ? -25.450 -4.182 31.290 1.00 94.62 92 LEU A CA 1
ATOM 705 C C . LEU A 1 92 ? -24.161 -4.625 30.574 1.00 94.62 92 LEU A C 1
ATOM 707 O O . LEU A 1 92 ? -23.967 -4.288 29.404 1.00 94.62 92 LEU A O 1
ATOM 711 N N . GLU A 1 93 ? -23.267 -5.355 31.239 1.00 94.06 93 GLU A N 1
ATOM 712 C CA . GLU A 1 93 ? -21.953 -5.733 30.710 1.00 94.06 93 GLU A CA 1
ATOM 713 C C . GLU A 1 93 ? -22.044 -6.528 29.403 1.00 94.06 93 GLU A C 1
ATOM 715 O O . GLU A 1 93 ? -21.378 -6.173 28.429 1.00 94.06 93 GLU A O 1
ATOM 720 N N . ASP A 1 94 ? -22.903 -7.548 29.345 1.00 94.69 94 ASP A N 1
ATOM 721 C CA . ASP A 1 94 ? -23.061 -8.397 28.155 1.00 94.69 94 ASP A CA 1
ATOM 722 C C . ASP A 1 94 ? -23.594 -7.600 26.963 1.00 94.69 94 ASP A C 1
ATOM 724 O O . ASP A 1 94 ? -23.121 -7.733 25.830 1.00 94.69 94 ASP A O 1
ATOM 728 N N . ARG A 1 95 ? -24.543 -6.695 27.227 1.00 93.06 95 ARG A N 1
ATOM 729 C CA . ARG A 1 95 ? -25.062 -5.777 26.213 1.00 93.06 95 ARG A CA 1
ATOM 730 C C . ARG A 1 95 ? -23.945 -4.881 25.688 1.00 93.06 95 ARG A C 1
ATOM 732 O O . ARG A 1 95 ? -23.796 -4.768 24.473 1.00 93.06 95 ARG A O 1
ATOM 739 N N . GLN A 1 96 ? -23.152 -4.277 26.571 1.00 94.12 96 GLN A N 1
ATOM 740 C CA . GLN A 1 96 ? -22.053 -3.407 26.157 1.00 94.12 96 GLN A CA 1
ATOM 741 C C . GLN A 1 96 ? -20.978 -4.172 25.378 1.00 94.12 96 GLN A C 1
ATOM 743 O O . GLN A 1 96 ? -20.479 -3.676 24.369 1.00 94.12 96 GLN A O 1
ATOM 748 N N . SER A 1 97 ? -20.669 -5.399 25.801 1.00 93.62 97 SER A N 1
ATOM 749 C CA . SER A 1 97 ? -19.740 -6.288 25.106 1.00 93.62 97 SER A CA 1
ATOM 750 C C . SER A 1 97 ? -20.222 -6.612 23.689 1.00 93.62 97 SER A C 1
ATOM 752 O O . SER A 1 97 ? -19.447 -6.505 22.740 1.00 93.62 97 SER A O 1
ATOM 754 N N . SER A 1 98 ? -21.516 -6.908 23.516 1.00 94.88 98 SER A N 1
ATOM 755 C CA . SER A 1 98 ? -22.096 -7.182 22.194 1.00 94.88 98 SER A CA 1
ATOM 756 C C . SER A 1 98 ? -22.021 -5.979 21.243 1.00 94.88 98 SER A C 1
ATOM 758 O O . SER A 1 98 ? -21.702 -6.144 20.065 1.00 94.88 98 SER A O 1
ATOM 760 N N . LEU A 1 99 ? -22.247 -4.762 21.754 1.00 93.00 99 LEU A N 1
ATOM 761 C CA . LEU A 1 99 ? -22.143 -3.526 20.972 1.00 93.00 99 LEU A CA 1
ATOM 762 C C . LEU A 1 99 ? -20.696 -3.259 20.549 1.00 93.00 99 LEU A C 1
ATOM 764 O O . LEU A 1 99 ? -20.437 -2.986 19.378 1.00 93.00 99 LEU A O 1
ATOM 768 N N . PHE A 1 100 ? -19.749 -3.408 21.479 1.00 93.81 100 PHE A N 1
ATOM 769 C CA . PHE A 1 100 ? -18.3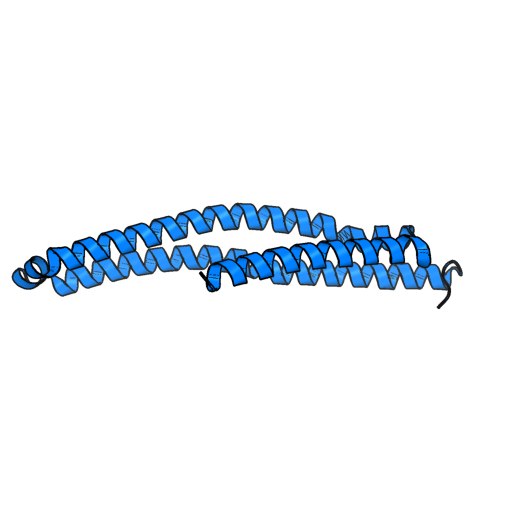26 -3.277 21.179 1.00 93.81 100 PHE A CA 1
ATOM 770 C C . PHE A 1 100 ? -17.869 -4.299 20.131 1.00 93.81 100 PHE A C 1
ATOM 772 O O . PHE A 1 100 ? -17.153 -3.942 19.198 1.00 93.81 100 PHE A O 1
ATOM 779 N N . ALA A 1 101 ? -18.305 -5.558 20.248 1.00 95.31 1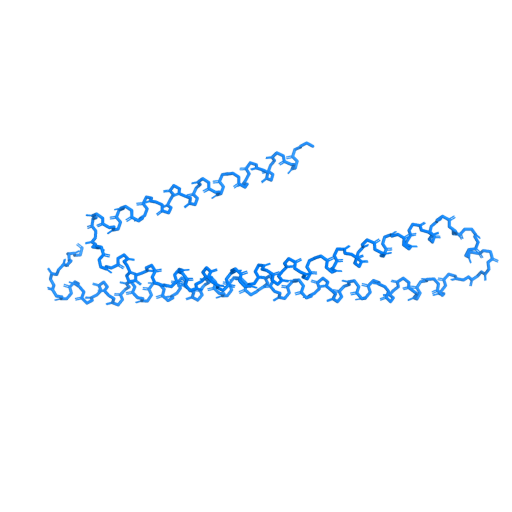01 ALA A N 1
ATOM 780 C CA . ALA A 1 101 ? -17.971 -6.606 19.289 1.00 95.31 101 ALA A CA 1
ATOM 781 C C . ALA A 1 101 ? -18.468 -6.268 17.873 1.00 95.31 101 ALA A C 1
ATOM 783 O O . ALA A 1 101 ? -17.719 -6.430 16.910 1.00 95.31 101 ALA A O 1
ATOM 784 N N . ALA A 1 102 ? -19.690 -5.740 17.747 1.00 94.69 102 ALA A N 1
ATOM 785 C CA . ALA A 1 102 ? -20.244 -5.316 16.463 1.00 94.69 102 ALA A CA 1
ATOM 786 C C . ALA A 1 102 ? -19.452 -4.150 15.834 1.00 94.69 102 ALA A C 1
ATOM 788 O O . ALA A 1 102 ? -19.124 -4.194 14.646 1.00 94.69 102 ALA A O 1
ATOM 789 N N . ASP A 1 103 ? -19.094 -3.133 16.626 1.00 93.31 103 ASP A N 1
ATOM 790 C CA . ASP A 1 103 ? -18.300 -1.988 16.152 1.00 93.31 103 ASP A CA 1
ATOM 791 C C . ASP A 1 103 ? -16.863 -2.401 15.769 1.00 93.31 103 ASP A C 1
ATOM 793 O O . ASP A 1 103 ? -16.301 -1.932 14.770 1.00 93.31 103 ASP A O 1
ATOM 797 N N . ALA A 1 104 ? -16.263 -3.309 16.543 1.00 95.25 104 ALA A N 1
ATOM 798 C CA . ALA A 1 104 ? -14.948 -3.873 16.261 1.00 95.25 104 ALA A CA 1
ATOM 799 C C . ALA A 1 104 ? -14.951 -4.698 14.964 1.00 95.25 104 ALA A C 1
ATOM 801 O O . ALA A 1 104 ? -14.020 -4.586 14.161 1.00 95.25 104 ALA A O 1
ATOM 802 N N . GLU A 1 105 ? -16.006 -5.478 14.713 1.00 96.50 105 GLU A N 1
ATOM 803 C CA . GLU A 1 105 ? -16.157 -6.242 13.474 1.00 96.50 105 GLU A CA 1
ATOM 804 C C . GLU A 1 105 ? -16.286 -5.325 12.245 1.00 96.50 105 GLU A C 1
ATOM 806 O O . GLU A 1 105 ? -15.627 -5.560 11.227 1.00 96.50 105 GLU A O 1
ATOM 811 N N . ASP A 1 106 ? -17.084 -4.254 12.323 1.00 94.31 106 ASP A N 1
ATOM 812 C CA . ASP A 1 106 ? -17.197 -3.266 11.238 1.00 94.31 106 ASP A CA 1
ATOM 813 C C . ASP A 1 106 ? -15.856 -2.566 10.959 1.00 94.31 106 ASP A C 1
ATOM 815 O O . ASP A 1 106 ? -15.421 -2.458 9.805 1.00 94.31 106 ASP A O 1
ATOM 819 N N . THR A 1 107 ? -15.146 -2.169 12.018 1.00 95.56 107 THR A N 1
ATOM 820 C CA . THR A 1 107 ? -13.805 -1.576 11.914 1.00 95.56 107 THR A CA 1
ATOM 821 C C . THR A 1 107 ? -12.825 -2.551 11.253 1.00 95.56 107 THR A C 1
ATOM 823 O O . THR A 1 107 ? -12.099 -2.182 10.323 1.00 95.56 107 THR A O 1
ATOM 826 N N . GLY A 1 108 ? -12.860 -3.826 11.650 1.00 96.06 108 GLY A N 1
ATOM 827 C CA . GLY A 1 108 ? -12.066 -4.895 11.048 1.00 96.06 108 GLY A CA 1
ATOM 828 C C . GLY A 1 108 ? -12.361 -5.088 9.557 1.00 96.06 108 GLY A C 1
ATOM 829 O O . GLY A 1 108 ? -11.437 -5.173 8.745 1.00 96.06 108 GLY A O 1
ATOM 830 N N . LYS A 1 109 ? -13.639 -5.072 9.154 1.00 96.56 109 LYS A N 1
ATOM 831 C CA . LYS A 1 109 ? -14.046 -5.159 7.739 1.00 96.56 109 LYS A CA 1
ATOM 832 C C . LYS A 1 109 ? -13.509 -3.992 6.910 1.00 96.56 109 LYS A C 1
ATOM 834 O O . LYS A 1 109 ? -13.111 -4.201 5.761 1.00 96.56 109 LYS A O 1
ATOM 839 N N . LYS A 1 110 ? -13.480 -2.775 7.461 1.00 94.44 110 LYS A N 1
ATOM 840 C CA . LYS A 1 110 ? -12.921 -1.593 6.782 1.00 94.44 110 LYS A CA 1
ATOM 841 C C . LYS A 1 110 ? -11.401 -1.689 6.639 1.00 94.44 110 LYS A C 1
ATOM 843 O O . LYS A 1 110 ? -10.905 -1.501 5.529 1.00 94.44 110 LYS A O 1
ATOM 848 N N . ASN A 1 111 ? -10.685 -2.102 7.686 1.00 95.06 111 ASN A N 1
ATOM 849 C CA . ASN A 1 111 ? -9.244 -2.381 7.609 1.00 95.06 111 ASN A CA 1
ATOM 850 C C . ASN A 1 111 ? -8.915 -3.473 6.578 1.00 95.06 111 ASN A C 1
ATOM 852 O O . ASN A 1 111 ? -7.964 -3.344 5.811 1.00 95.06 111 ASN A O 1
ATOM 856 N N . MET A 1 112 ? -9.745 -4.514 6.472 1.00 96.62 112 MET A N 1
ATOM 857 C CA . MET A 1 112 ? -9.555 -5.566 5.470 1.00 96.62 112 MET A CA 1
ATOM 858 C C . MET A 1 112 ? -9.662 -5.044 4.025 1.00 96.62 112 MET A C 1
ATOM 860 O O . MET A 1 112 ? -9.014 -5.569 3.119 1.00 96.62 112 MET A O 1
ATOM 864 N N . ARG A 1 113 ? -10.458 -3.993 3.777 1.00 95.00 113 ARG A N 1
ATOM 865 C CA . ARG A 1 113 ? -10.527 -3.350 2.450 1.00 95.00 113 ARG A CA 1
ATOM 866 C C . ARG A 1 113 ? -9.234 -2.614 2.108 1.00 95.00 113 ARG A C 1
ATOM 868 O O . ARG A 1 113 ? -8.803 -2.707 0.961 1.00 95.00 113 ARG A O 1
ATOM 875 N N . VAL A 1 114 ? -8.618 -1.950 3.089 1.00 95.88 114 VAL A N 1
ATOM 876 C CA . VAL A 1 114 ? -7.295 -1.313 2.956 1.00 95.88 114 VAL A CA 1
ATOM 877 C C . VAL A 1 114 ? -6.251 -2.373 2.605 1.00 95.88 114 VAL A C 1
ATOM 879 O O . VAL A 1 114 ? -5.642 -2.290 1.542 1.00 95.88 114 VAL A O 1
ATOM 882 N N . ALA A 1 115 ? -6.153 -3.436 3.411 1.00 95.38 115 ALA A N 1
ATOM 883 C CA . ALA A 1 115 ? -5.198 -4.528 3.202 1.00 95.38 115 ALA A CA 1
ATOM 884 C C . ALA A 1 115 ? -5.348 -5.200 1.825 1.00 95.38 115 ALA A C 1
ATOM 886 O O . ALA A 1 115 ? -4.369 -5.550 1.176 1.00 95.38 115 ALA A O 1
ATOM 887 N N . ARG A 1 116 ? -6.581 -5.345 1.324 1.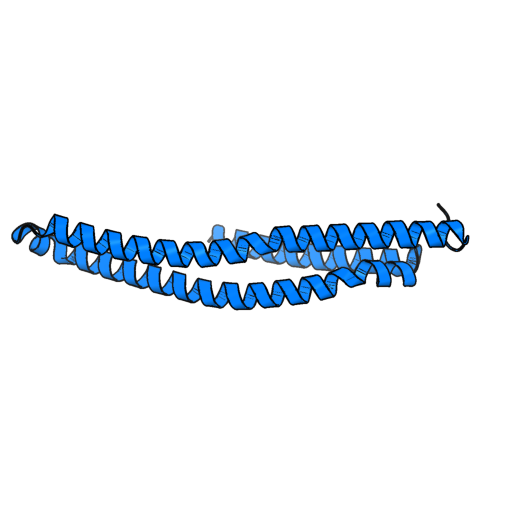00 94.69 116 ARG A N 1
ATOM 888 C CA . ARG A 1 116 ? -6.829 -5.925 -0.005 1.00 94.69 116 ARG A CA 1
ATOM 889 C C . ARG A 1 116 ? -6.371 -5.024 -1.154 1.00 94.69 116 ARG A C 1
ATOM 891 O O . ARG A 1 116 ? -6.105 -5.527 -2.241 1.00 94.69 116 ARG A O 1
ATOM 898 N N . ILE A 1 117 ? -6.378 -3.703 -0.983 1.00 93.00 117 ILE A N 1
ATOM 899 C CA . ILE A 1 117 ? -5.852 -2.775 -1.996 1.00 93.00 117 ILE A CA 1
ATOM 900 C C . ILE A 1 117 ? -4.327 -2.765 -1.931 1.00 93.00 117 ILE A C 1
ATOM 902 O O . ILE A 1 117 ? -3.695 -2.885 -2.974 1.00 93.00 117 ILE A O 1
ATOM 906 N N . ASP A 1 118 ? -3.772 -2.719 -0.724 1.00 94.38 118 ASP A N 1
ATOM 907 C CA . ASP A 1 118 ? -2.334 -2.763 -0.460 1.00 94.38 118 ASP A CA 1
ATOM 908 C C . ASP A 1 118 ? -1.671 -4.037 -1.025 1.00 94.38 118 ASP A C 1
ATOM 910 O O . ASP A 1 118 ? -0.724 -3.974 -1.803 1.00 94.38 118 ASP A O 1
ATOM 914 N N . ALA A 1 119 ? -2.289 -5.204 -0.820 1.00 94.25 119 ALA A N 1
ATOM 915 C CA . ALA A 1 119 ? -1.799 -6.479 -1.353 1.00 94.25 119 ALA A CA 1
ATOM 916 C C . ALA A 1 119 ? -1.782 -6.575 -2.897 1.00 94.25 119 ALA A C 1
ATOM 918 O O . ALA A 1 119 ? -1.270 -7.548 -3.450 1.00 94.25 119 ALA A O 1
ATOM 919 N N . ARG A 1 120 ? -2.366 -5.612 -3.628 1.00 93.62 120 ARG A N 1
ATOM 920 C CA . ARG A 1 120 ? -2.319 -5.577 -5.105 1.00 93.62 120 ARG A CA 1
ATOM 921 C C . ARG A 1 120 ? -1.089 -4.858 -5.653 1.00 93.62 120 ARG A C 1
ATOM 923 O O . ARG A 1 120 ? -0.830 -4.984 -6.853 1.00 93.62 120 ARG A O 1
ATOM 930 N N . PHE A 1 121 ? -0.347 -4.126 -4.822 1.00 91.50 121 PHE A N 1
ATOM 931 C CA . PHE A 1 121 ? 0.854 -3.418 -5.260 1.00 91.50 121 PHE A CA 1
ATOM 932 C C . PHE A 1 121 ? 1.949 -4.407 -5.671 1.00 91.50 121 PHE A C 1
ATOM 934 O O . PHE A 1 121 ? 2.373 -4.363 -6.826 1.00 91.50 121 PHE A O 1
ATOM 941 N N . ASP A 1 122 ? 2.308 -5.363 -4.808 1.00 92.19 122 ASP A N 1
ATOM 942 C CA . ASP A 1 122 ? 3.401 -6.309 -5.090 1.00 92.19 122 ASP A CA 1
ATOM 943 C C . ASP A 1 122 ? 3.190 -7.124 -6.377 1.00 92.19 122 ASP A C 1
ATOM 945 O O . ASP A 1 122 ? 4.080 -7.118 -7.231 1.00 92.19 122 ASP A O 1
ATOM 949 N N . PRO A 1 123 ? 2.021 -7.760 -6.625 1.00 94.00 123 PRO A N 1
ATOM 950 C CA . PRO A 1 123 ? 1.794 -8.478 -7.879 1.00 94.00 123 PRO A CA 1
ATOM 951 C C . PRO A 1 123 ? 1.921 -7.578 -9.112 1.00 94.00 123 PRO A C 1
ATOM 953 O O . PRO A 1 123 ? 2.432 -8.004 -10.145 1.00 94.00 123 PRO A O 1
ATOM 956 N N . THR A 1 124 ? 1.477 -6.323 -9.010 1.00 93.81 124 THR A N 1
ATOM 957 C CA . THR A 1 124 ? 1.554 -5.359 -10.117 1.00 93.81 124 THR A CA 1
ATOM 958 C C . THR A 1 124 ? 3.003 -4.982 -10.415 1.00 93.81 124 THR A C 1
ATOM 960 O O . THR A 1 124 ? 3.392 -4.934 -11.582 1.00 93.81 124 THR A O 1
ATOM 963 N N . ILE A 1 125 ? 3.807 -4.770 -9.370 1.00 92.50 125 ILE A N 1
ATOM 964 C CA . ILE A 1 125 ? 5.238 -4.477 -9.478 1.00 92.50 125 ILE A CA 1
ATOM 965 C C . ILE A 1 125 ? 5.972 -5.666 -10.109 1.00 92.50 125 ILE A C 1
ATOM 967 O O . ILE A 1 125 ? 6.691 -5.490 -11.091 1.00 92.50 125 ILE A O 1
ATOM 971 N N . TYR A 1 126 ? 5.741 -6.889 -9.623 1.00 93.38 126 TYR A N 1
ATOM 972 C CA . TYR A 1 126 ? 6.406 -8.078 -10.162 1.00 93.38 126 TYR A CA 1
ATOM 973 C C . TYR A 1 126 ? 6.048 -8.357 -11.623 1.00 93.38 126 TYR A C 1
ATOM 975 O O . TYR A 1 126 ? 6.933 -8.695 -12.408 1.00 93.38 126 TYR A O 1
ATOM 983 N N . ILE A 1 127 ? 4.785 -8.176 -12.019 1.00 93.50 127 ILE A N 1
ATOM 984 C CA . ILE A 1 127 ? 4.371 -8.328 -13.422 1.00 93.50 127 ILE A CA 1
ATOM 985 C C . ILE A 1 127 ? 5.050 -7.274 -14.304 1.00 93.50 127 ILE A C 1
ATOM 987 O O . ILE A 1 127 ? 5.530 -7.608 -15.387 1.00 93.50 127 ILE A O 1
ATOM 991 N N . ALA A 1 128 ? 5.131 -6.019 -13.850 1.00 91.88 128 ALA A N 1
ATOM 992 C CA . ALA A 1 128 ? 5.793 -4.954 -14.600 1.00 91.88 128 ALA A CA 1
ATOM 993 C C . ALA A 1 128 ? 7.296 -5.223 -14.777 1.00 91.88 128 ALA A C 1
ATOM 995 O O . ALA A 1 128 ? 7.807 -5.103 -15.891 1.00 91.88 128 ALA A O 1
ATOM 996 N N . ILE A 1 129 ? 7.985 -5.652 -13.714 1.00 90.88 129 ILE A N 1
ATOM 997 C CA . ILE A 1 129 ? 9.405 -6.033 -13.761 1.00 90.88 129 ILE A CA 1
ATOM 998 C C . 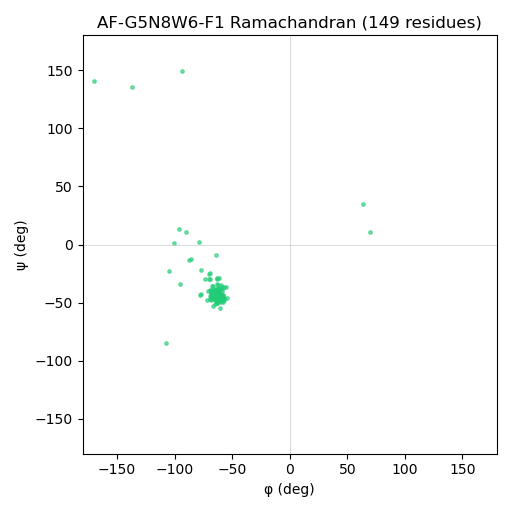ILE A 1 129 ? 9.611 -7.242 -14.680 1.00 90.88 129 ILE A C 1
ATOM 1000 O O . ILE A 1 129 ? 10.507 -7.234 -15.523 1.00 90.88 129 ILE A O 1
ATOM 1004 N N . GLY A 1 130 ? 8.768 -8.271 -14.563 1.00 92.50 130 GLY A N 1
ATOM 1005 C CA . GLY A 1 130 ? 8.824 -9.448 -15.428 1.00 92.50 130 GLY A CA 1
ATOM 1006 C C . GLY A 1 130 ? 8.651 -9.083 -16.903 1.00 92.50 130 GLY A C 1
ATOM 1007 O O . GLY A 1 130 ? 9.422 -9.533 -17.748 1.00 92.50 130 GLY A O 1
ATOM 1008 N N . MET A 1 131 ? 7.696 -8.205 -17.212 1.00 91.94 131 MET A N 1
ATOM 1009 C CA . MET A 1 131 ? 7.471 -7.703 -18.567 1.00 91.94 131 MET A CA 1
ATOM 1010 C C . MET A 1 131 ? 8.653 -6.871 -19.079 1.00 91.94 131 MET A C 1
ATOM 1012 O O . MET A 1 131 ? 9.058 -7.043 -20.226 1.00 91.94 131 MET A O 1
ATOM 1016 N N . ALA A 1 132 ? 9.245 -6.020 -18.236 1.00 89.50 132 ALA A N 1
ATOM 1017 C CA . ALA A 1 132 ? 10.432 -5.241 -18.588 1.00 89.50 132 ALA A CA 1
ATOM 1018 C C . ALA A 1 132 ? 11.630 -6.144 -18.906 1.00 89.50 132 ALA A C 1
ATOM 1020 O O . ALA A 1 132 ? 12.278 -5.954 -19.932 1.00 89.50 132 ALA A O 1
ATOM 1021 N N . ASN A 1 133 ? 11.873 -7.174 -18.092 1.00 89.38 133 ASN A N 1
ATOM 1022 C CA . ASN A 1 133 ? 12.930 -8.154 -18.342 1.00 89.38 133 ASN A CA 1
ATOM 1023 C C . ASN A 1 133 ? 12.691 -8.942 -19.634 1.00 89.38 133 ASN A C 1
ATOM 1025 O O . ASN A 1 133 ? 13.616 -9.117 -20.423 1.00 89.38 133 ASN A O 1
ATOM 1029 N N . LEU A 1 134 ? 11.456 -9.380 -19.892 1.00 90.94 134 LEU A N 1
ATOM 1030 C CA . LEU A 1 134 ? 11.111 -10.070 -21.137 1.00 90.94 134 LEU A CA 1
ATOM 1031 C C . LEU A 1 134 ? 11.361 -9.187 -22.366 1.00 90.94 134 LEU A C 1
ATOM 1033 O O . LEU A 1 134 ? 11.947 -9.652 -23.345 1.00 90.94 134 LEU A O 1
ATOM 1037 N N . LEU A 1 135 ? 10.962 -7.913 -22.316 1.00 88.50 135 LEU A N 1
ATOM 1038 C CA . LEU A 1 135 ? 11.212 -6.946 -23.389 1.00 88.50 135 LEU A CA 1
ATOM 1039 C C . LEU A 1 135 ? 12.708 -6.661 -23.569 1.00 88.50 135 LEU A C 1
ATOM 1041 O O . LEU A 1 135 ? 13.192 -6.633 -24.698 1.00 88.50 135 LEU A O 1
ATOM 1045 N N . ALA A 1 136 ? 13.448 -6.502 -22.472 1.00 86.00 136 ALA A N 1
ATOM 1046 C CA . ALA A 1 136 ? 14.884 -6.256 -22.509 1.00 86.00 136 ALA A CA 1
ATOM 1047 C C . ALA A 1 136 ? 15.651 -7.443 -23.108 1.00 86.00 136 ALA A C 1
ATOM 1049 O O . ALA A 1 136 ? 16.487 -7.250 -23.987 1.00 86.00 136 ALA A O 1
ATOM 1050 N N . ILE A 1 137 ? 15.340 -8.675 -22.693 1.00 86.88 137 ILE A N 1
ATOM 1051 C CA . ILE A 1 137 ? 16.005 -9.883 -23.201 1.00 86.88 137 ILE A CA 1
ATOM 1052 C C . ILE A 1 137 ? 15.644 -10.122 -24.669 1.00 86.88 137 ILE A C 1
ATOM 1054 O O . ILE A 1 137 ? 16.533 -10.387 -25.476 1.00 86.88 137 ILE A O 1
ATOM 1058 N N . SER A 1 138 ? 14.365 -10.016 -25.039 1.00 86.69 138 SER A N 1
ATOM 1059 C CA . SER A 1 138 ? 13.923 -10.239 -26.424 1.00 86.69 138 SER A CA 1
ATOM 1060 C C . SER A 1 138 ? 14.458 -9.174 -27.386 1.00 86.69 138 SER A C 1
ATOM 1062 O O . SER A 1 138 ? 15.030 -9.518 -28.421 1.00 86.69 138 SER A O 1
ATOM 1064 N N . GLY A 1 139 ? 14.353 -7.893 -27.023 1.00 84.50 139 GLY A N 1
ATOM 1065 C CA . GLY A 1 139 ? 14.916 -6.789 -27.799 1.00 84.50 139 GLY A CA 1
ATOM 1066 C C . GLY A 1 139 ? 16.444 -6.834 -27.858 1.00 84.50 139 GLY A C 1
ATOM 1067 O O . GLY A 1 139 ? 17.027 -6.613 -28.918 1.00 84.50 139 GLY A O 1
ATOM 1068 N N . GLY A 1 140 ? 17.093 -7.181 -26.742 1.00 82.56 140 GLY A N 1
ATOM 1069 C CA . GLY A 1 140 ? 18.546 -7.296 -26.640 1.00 82.56 140 GLY A CA 1
ATOM 1070 C C . GLY A 1 140 ? 19.077 -8.413 -27.525 1.00 82.56 140 GLY A C 1
ATOM 1071 O O . GLY A 1 140 ? 19.981 -8.190 -28.326 1.00 82.56 140 GLY A O 1
ATOM 1072 N N . SER A 1 141 ? 18.436 -9.583 -27.466 1.00 82.88 141 SER A N 1
ATOM 1073 C 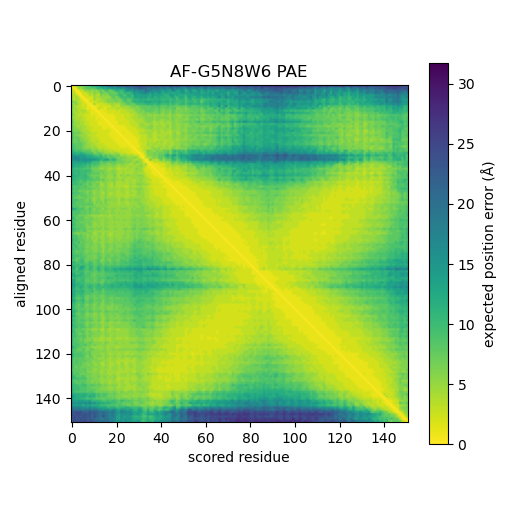CA . SER A 1 141 ? 18.766 -10.732 -28.315 1.00 82.88 141 SER A CA 1
ATOM 1074 C C . SER A 1 141 ? 18.652 -10.382 -29.800 1.00 82.88 141 SER A C 1
ATOM 1076 O O . SER A 1 141 ? 19.543 -10.710 -30.578 1.00 82.88 141 SER A O 1
ATOM 1078 N N . TRP A 1 142 ? 17.597 -9.667 -30.202 1.00 81.06 142 TRP A N 1
ATOM 1079 C CA . TRP A 1 142 ? 17.420 -9.243 -31.593 1.00 81.06 142 TRP A CA 1
ATOM 108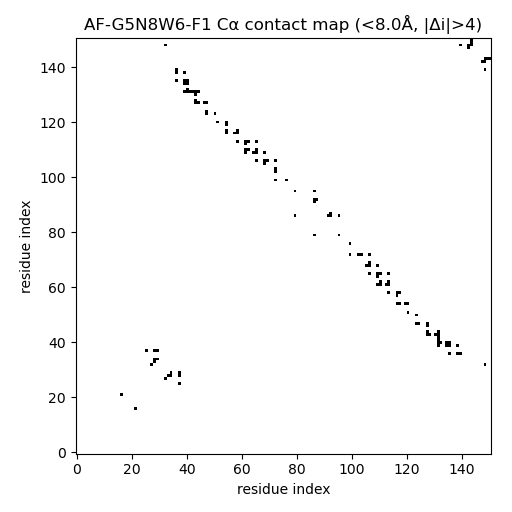0 C C . TRP A 1 142 ? 18.497 -8.247 -32.055 1.00 81.06 142 TRP A C 1
ATOM 1082 O O . TRP A 1 142 ? 19.026 -8.381 -33.159 1.00 81.06 142 TRP A O 1
ATOM 1092 N N . MET A 1 143 ? 18.880 -7.282 -31.212 1.00 79.25 143 MET A N 1
ATOM 1093 C CA . MET A 1 143 ? 19.945 -6.325 -31.541 1.00 79.25 143 MET A CA 1
ATOM 1094 C C . MET A 1 143 ? 21.336 -6.964 -31.635 1.00 79.25 143 MET A C 1
ATOM 1096 O O . MET A 1 143 ? 22.127 -6.550 -32.489 1.00 79.25 143 MET A O 1
ATOM 1100 N N . VAL A 1 144 ? 21.626 -7.961 -30.793 1.00 79.44 144 VAL A N 1
ATOM 1101 C CA . VAL A 1 144 ? 22.875 -8.738 -30.854 1.00 79.44 144 VAL A CA 1
ATOM 1102 C C . VAL A 1 144 ? 22.926 -9.560 -32.142 1.00 79.44 144 VAL A C 1
ATOM 1104 O O . VAL A 1 144 ? 23.935 -9.541 -32.843 1.00 79.44 144 VAL A O 1
ATOM 1107 N N . VAL A 1 145 ? 21.819 -10.212 -32.521 1.00 77.38 145 VAL A N 1
ATOM 1108 C CA . VAL A 1 145 ? 21.725 -10.977 -33.779 1.00 77.38 145 VAL A CA 1
ATOM 1109 C C . VAL A 1 145 ? 21.901 -10.080 -35.011 1.00 77.38 145 VAL A C 1
ATOM 1111 O O . VAL A 1 145 ? 22.531 -10.494 -35.980 1.00 77.38 145 VAL A O 1
ATOM 1114 N N . ASN A 1 146 ? 21.418 -8.835 -34.966 1.00 78.06 146 ASN A N 1
ATOM 1115 C CA . ASN A 1 146 ? 21.620 -7.846 -36.032 1.00 78.06 146 ASN A CA 1
ATOM 1116 C C . ASN A 1 146 ? 23.008 -7.172 -36.025 1.00 78.06 146 ASN A C 1
ATOM 1118 O O . ASN A 1 146 ? 23.247 -6.276 -36.833 1.00 78.06 146 ASN A O 1
ATOM 1122 N N . GLY A 1 147 ? 23.918 -7.551 -35.120 1.00 69.19 147 GLY A N 1
ATOM 1123 C CA . GLY A 1 147 ? 25.273 -6.988 -35.034 1.00 69.19 147 GLY A CA 1
ATOM 1124 C C . GLY A 1 147 ? 25.341 -5.536 -34.542 1.00 69.19 147 GLY A C 1
ATOM 1125 O O . GLY A 1 147 ? 26.391 -4.908 -34.627 1.00 69.19 147 GLY A O 1
ATOM 1126 N N . SER A 1 148 ? 24.232 -4.991 -34.032 1.00 63.50 148 SER A N 1
ATOM 1127 C CA . SER A 1 148 ? 24.141 -3.618 -33.504 1.00 63.50 148 SER A CA 1
ATOM 1128 C C . SER A 1 148 ? 24.564 -3.489 -32.034 1.00 63.50 148 SER A C 1
ATOM 1130 O O . SER A 1 148 ? 24.759 -2.377 -31.550 1.00 63.50 148 SER A O 1
ATOM 1132 N N . LEU A 1 149 ? 24.713 -4.618 -31.335 1.00 62.31 149 LEU A N 1
ATOM 1133 C CA . LEU A 1 149 ? 25.191 -4.726 -29.956 1.00 62.31 149 LEU A CA 1
ATOM 1134 C C . LEU A 1 149 ? 26.176 -5.894 -29.853 1.00 62.31 149 LEU A C 1
ATOM 1136 O O . LEU A 1 149 ? 25.920 -6.969 -30.395 1.00 62.31 149 LEU A O 1
ATOM 1140 N N . THR A 1 150 ? 27.295 -5.680 -29.166 1.00 62.50 150 THR A N 1
ATOM 1141 C CA . THR A 1 150 ? 28.294 -6.717 -28.873 1.00 62.50 150 THR A CA 1
ATOM 1142 C C . THR A 1 150 ? 28.022 -7.344 -27.505 1.00 62.50 150 THR A C 1
ATOM 1144 O O . THR A 1 150 ? 27.486 -6.664 -26.630 1.00 62.50 150 THR A O 1
ATOM 1147 N N . LEU A 1 151 ? 28.365 -8.629 -27.342 1.00 58.03 151 LEU A N 1
ATOM 1148 C CA . LEU A 1 151 ? 28.210 -9.370 -26.082 1.00 58.03 151 LEU A CA 1
ATOM 1149 C C . LEU A 1 151 ? 29.156 -8.854 -24.988 1.00 58.03 151 LEU A C 1
ATOM 1151 O O . LEU A 1 151 ? 30.317 -8.537 -25.338 1.00 58.03 151 LEU A O 1
#

Nearest PDB structures (foldseek):
  8fmv-assembly1_C  TM=8.822E-01  e=8.652E-09  Bacillus subtilis subsp. subtilis str. 168
  7t56-assembly1_B  TM=8.056E-01  e=3.937E-04  Acetivibrio thermocellus
  4ry2-assembly1_B  TM=7.939E-01  e=5.894E-04  Acetivibrio thermocellus ATCC 27405
  8vp9-assembly1_A  TM=8.007E-01  e=7.423E-04  Acetivibrio thermocellus ATCC 27405
  9dbq-assembly1_B  TM=7.860E-01  e=1.116E-02  Homo sapiens

Foldseek 3Di:
DVVVCVVVVVVVVVVVCCVVVVVVVLCCCVPPFHVVLSVQLCVLVVVLVVLVVVLVVVLVVLVVVLVVLVVVLVVLVVVCVVCVVVCVVVVVVVVSVVVSVVSVVVSVVSVVSSVVSVVVSVVSVVVSNVSSVVRSVVVVVVCVVVVNGDD

Mean predicted aligned error: 7.09 Å

Solvent-accessible surface area (backbone atoms only — not comparable to full-atom values): 7972 Å² total; per-residue (Å²): 112,68,70,59,52,48,53,52,49,53,54,52,48,54,52,49,49,50,51,52,54,51,51,51,51,52,51,48,36,45,73,74,71,37,53,70,56,46,55,56,32,47,57,37,52,63,56,42,51,55,52,50,51,56,45,49,57,53,35,53,56,37,42,53,56,21,51,52,40,47,50,52,48,51,52,53,50,50,54,48,62,75,42,40,71,57,38,60,75,69,70,38,57,70,60,52,50,53,53,51,50,53,50,49,49,54,30,48,56,34,45,50,54,27,52,61,48,57,67,49,49,60,61,48,50,53,51,30,51,51,50,20,51,51,43,37,51,54,54,47,53,52,36,39,74,70,68,75,42,83,135

InterPro domains:
  IPR011527 ABC transporter type 1, transmembrane domain [PF00664] (6-150)
  IPR011527 ABC transporter type 1, transmembrane domain [PS50929] (1-151)
  IPR036640 ABC transporter type 1, transmembrane domain superfamily [G3DSA:1.20.1560.10] (1-151)
  IPR036640 ABC transporter type 1, transmembrane domain superfamily [SSF90123] (2-151)
  IPR039421 Type 1 protein exporter [PTHR43394] (18-150)